Protein 1HH5 (pdb70)

Foldseek 3Di:
DQWDWDDDDQAIFIDRNVVCCVVQNQVVQDDDDDDDDDDDPVCCLDVNPQVVCVVDVQDNDSCSGGPD

Organism: Desulfuromonas acetoxidans (NCBI:txid891)

Nearest PDB structures (foldseek):
  1hh5-assembly1_A  TM=1.015E+00  e=1.900E-13  Desulfuromonas acetoxidans
  1kwj-assembly1_A  TM=9.248E-01  e=1.134E-10  Desulfuromonas acetoxidans
  1l3o-assembly1_A  TM=9.003E-01  e=1.605E-10  Desulfuromonas acetoxidans
  1ehj-assembly1_A  TM=9.052E-01  e=1.291E-09  Desulfuromonas acetoxidans
  1new-assembly1_A  TM=9.137E-01  e=2.099E-09  Desulfuromonas acetoxidans

Structure (mmCIF, N/CA/C/O backbone):
data_1HH5
#
_entry.id   1HH5
#
_cell.length_a   37.190
_cell.length_b   43.830
_cell.length_c   44.800
_cell.angle_alpha   90.00
_cell.angle_beta   90.00
_cell.angle_gamma   90.00
#
_symmetry.space_group_name_H-M   'P 21 21 21'
#
loop_
_entity.id
_entity.type
_entity.pdbx_description
1 polymer 'CYTOCHROME C7'
2 non-polymer 'HEME C'
3 water water
#
loop_
_atom_site.group_PDB
_atom_site.id
_atom_site.type_symbol
_atom_site.label_atom_id
_atom_site.label_alt_id
_atom_site.label_comp_id
_atom_site.label_asym_id
_atom_site.label_entity_id
_atom_site.label_seq_id
_atom_site.pdbx_PDB_ins_code
_atom_site.Cartn_x
_atom_site.Cartn_y
_atom_site.Cartn_z
_atom_site.occupancy
_atom_site.B_iso_or_equiv
_atom_site.auth_seq_id
_atom_site.auth_comp_id
_atom_site.auth_asym_id
_atom_site.auth_atom_id
_atom_site.pdbx_PDB_model_num
ATOM 1 N N . ALA A 1 1 ? -10.330 21.873 15.061 1.00 31.62 1 ALA A N 1
ATOM 2 C CA . ALA A 1 1 ? -10.700 23.020 15.935 1.00 31.05 1 ALA A CA 1
ATOM 3 C C . ALA A 1 1 ? -9.570 24.034 15.966 1.00 30.73 1 ALA A C 1
ATOM 4 O O . ALA A 1 1 ? -8.479 23.780 15.452 1.00 31.30 1 ALA A O 1
ATOM 6 N N . ASP A 1 2 ? -9.836 25.182 16.576 1.00 29.64 2 ASP A N 1
ATOM 7 C CA . ASP A 1 2 ? -8.847 26.242 16.670 1.00 28.59 2 ASP A CA 1
ATOM 8 C C . ASP A 1 2 ? -7.913 26.040 17.855 1.00 27.49 2 ASP A C 1
ATOM 9 O O . ASP A 1 2 ? -6.754 26.445 17.817 1.00 26.43 2 ASP A O 1
ATOM 14 N N . VAL A 1 3 ? -8.424 25.413 18.907 1.00 26.22 3 VAL A N 1
ATOM 15 C CA . VAL A 1 3 ? -7.622 25.144 20.093 1.00 25.14 3 VAL A CA 1
ATOM 16 C C . VAL A 1 3 ? -7.825 23.696 20.511 1.00 24.10 3 VAL A C 1
ATOM 17 O O . VAL A 1 3 ? -8.953 23.209 20.555 1.00 23.14 3 VAL A O 1
ATOM 21 N N . VAL A 1 4 ? -6.724 23.013 20.811 1.00 22.63 4 VAL A N 1
ATOM 22 C CA . VAL A 1 4 ? -6.776 21.619 21.226 1.00 21.77 4 VAL A CA 1
ATOM 23 C C . VAL A 1 4 ? -6.023 21.446 22.532 1.00 21.70 4 VAL A C 1
ATOM 24 O O . VAL A 1 4 ? -4.913 21.950 22.683 1.00 21.92 4 VAL A O 1
ATOM 28 N N A THR A 1 5 ? -6.630 20.729 23.469 0.50 20.98 5 THR A N 1
ATOM 29 N N B THR A 1 5 ? -6.627 20.743 23.483 0.50 21.41 5 THR A N 1
ATOM 30 C CA A 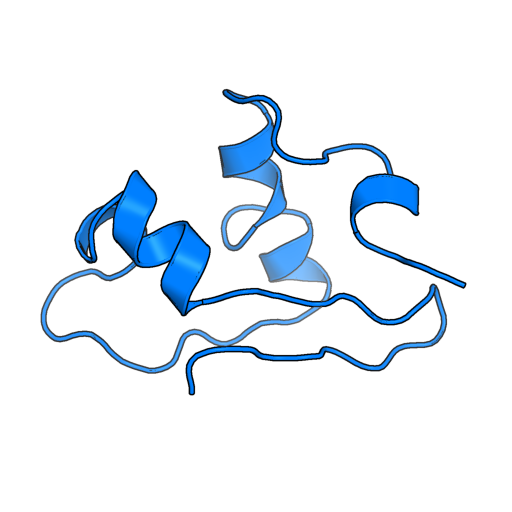THR A 1 5 ? -6.005 20.487 24.760 0.50 20.61 5 THR A CA 1
ATOM 31 C CA B THR A 1 5 ? -5.969 20.504 24.761 0.50 21.40 5 THR A CA 1
ATOM 32 C C A THR A 1 5 ? -5.728 19.006 24.949 0.50 20.62 5 THR A C 1
ATOM 33 C C B THR A 1 5 ? -5.724 19.020 24.955 0.50 21.24 5 THR A C 1
ATOM 34 O O A THR A 1 5 ? -6.606 18.170 24.746 0.50 20.72 5 THR A O 1
ATOM 35 O O B THR A 1 5 ? -6.619 18.199 24.763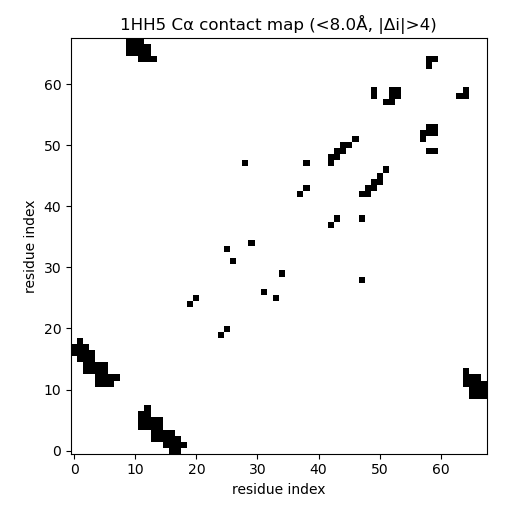 0.50 21.63 5 THR A O 1
ATOM 42 N N . TYR A 1 6 ? -4.498 18.686 25.329 1.00 21.03 6 TYR A N 1
ATOM 43 C CA . TYR A 1 6 ? -4.119 17.310 25.552 1.00 21.45 6 TYR A CA 1
ATOM 44 C C . TYR A 1 6 ? -3.981 17.106 27.054 1.00 23.38 6 TYR A C 1
ATOM 45 O O . TYR A 1 6 ? -2.944 17.423 27.643 1.00 23.31 6 TYR A O 1
ATOM 54 N N . GLU A 1 7 ? -5.048 16.600 27.668 1.00 24.22 7 GLU A N 1
ATOM 55 C CA . GLU A 1 7 ? -5.073 16.338 29.100 1.00 25.59 7 GLU A CA 1
ATOM 56 C C . GLU A 1 7 ? -4.151 15.158 29.373 1.00 25.46 7 GLU A C 1
ATOM 57 O O . GLU A 1 7 ? -4.223 14.140 28.687 1.00 25.38 7 GLU A O 1
ATOM 63 N N . ASN A 1 8 ? -3.273 15.305 30.360 1.00 24.95 8 ASN A N 1
ATOM 64 C CA . ASN A 1 8 ? -2.341 14.240 30.709 1.00 25.40 8 ASN A CA 1
ATOM 65 C C . ASN A 1 8 ? -1.802 14.424 32.125 1.00 26.05 8 ASN A C 1
ATOM 66 O O . ASN A 1 8 ? -1.990 15.474 32.738 1.00 26.79 8 ASN A O 1
ATOM 71 N N . LYS A 1 9 ? -1.129 13.398 32.635 1.00 27.06 9 LYS A N 1
ATOM 72 C CA . LYS A 1 9 ? -0.580 13.416 33.990 1.00 28.04 9 LYS A CA 1
ATOM 73 C C . LYS A 1 9 ? 0.461 14.495 34.272 1.00 27.74 9 LYS A C 1
ATOM 74 O O . LYS A 1 9 ? 0.412 15.162 35.306 1.00 28.17 9 LYS A O 1
ATOM 80 N N . LYS A 1 10 ? 1.404 14.661 33.353 1.00 27.49 10 LYS A N 1
ATOM 81 C CA . LYS A 1 10 ? 2.476 15.638 33.510 1.00 26.51 10 LYS A CA 1
ATOM 82 C C . LYS A 1 10 ? 1.981 17.080 33.521 1.00 25.24 10 LYS A C 1
ATOM 83 O O . LYS A 1 1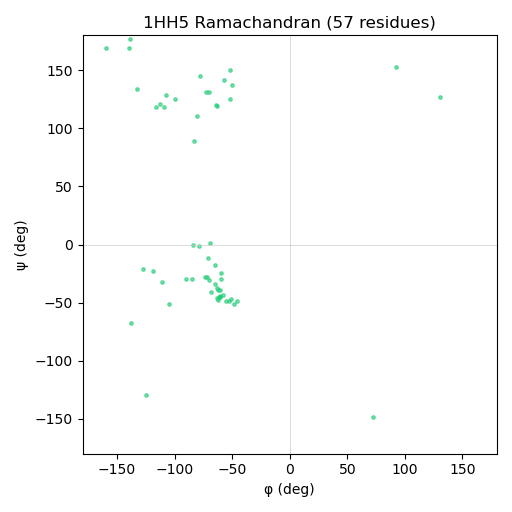0 ? 2.685 17.982 33.975 1.00 25.67 10 LYS A O 1
ATOM 89 N N . GLY A 1 11 ? 0.760 17.288 33.039 1.00 23.36 11 GLY A N 1
ATOM 90 C CA . GLY A 1 11 ? 0.194 18.625 32.984 1.00 21.00 11 GLY A CA 1
ATOM 91 C C . GLY A 1 11 ? -0.361 18.889 31.595 1.00 19.17 11 GLY A C 1
ATOM 92 O O . GLY A 1 11 ? 0.348 18.725 30.606 1.00 18.21 11 GLY A O 1
ATOM 93 N N . ASN A 1 12 ? -1.625 19.298 31.524 1.00 18.44 12 ASN A N 1
ATOM 94 C CA . ASN A 1 12 ? -2.294 19.564 30.251 1.00 17.91 12 ASN A CA 1
ATOM 95 C C . ASN A 1 12 ? -1.529 20.475 29.288 1.00 16.72 12 ASN A C 1
ATOM 96 O O . ASN A 1 12 ? -0.953 21.487 29.689 1.00 16.72 12 ASN A O 1
ATOM 101 N N . VAL A 1 13 ? -1.535 20.101 28.013 1.00 15.23 13 VAL A N 1
ATOM 102 C CA . VAL A 1 13 ? -0.878 20.878 26.973 1.00 14.88 13 VAL A CA 1
ATOM 103 C C . VAL A 1 13 ? -1.944 21.537 26.098 1.00 15.45 13 VAL A C 1
ATOM 104 O O . VAL A 1 13 ? -2.841 20.864 25.586 1.00 15.95 13 VAL A O 1
ATOM 108 N N A THR A 1 14 ? -1.847 22.851 25.936 0.50 15.39 14 THR A N 1
ATOM 109 N N B THR A 1 14 ? -1.848 22.851 25.936 0.50 15.37 14 THR A N 1
ATOM 110 C CA A THR A 1 14 ? -2.800 23.584 25.113 0.50 15.95 14 THR A CA 1
ATOM 111 C CA B THR A 1 14 ? -2.801 23.582 25.111 0.50 15.88 14 THR A CA 1
ATOM 112 C C A THR A 1 14 ? -2.182 23.895 23.755 0.50 15.04 14 THR A C 1
ATOM 113 C C B THR A 1 14 ? -2.183 23.895 23.755 0.50 15.07 14 THR A C 1
ATOM 114 O O A THR A 1 14 ? -1.206 24.638 23.665 0.50 14.23 14 THR A O 1
ATOM 115 O O B THR A 1 14 ? -1.207 24.639 23.666 0.50 14.41 14 THR A O 1
ATOM 122 N N . PHE A 1 15 ? -2.753 23.315 22.704 1.00 14.23 15 PHE A N 1
ATOM 123 C CA . PHE A 1 15 ? -2.261 23.534 21.349 1.00 14.14 15 PHE A CA 1
ATOM 124 C C . PHE A 1 15 ? -3.186 24.482 20.606 1.00 13.95 15 PHE A C 1
ATOM 125 O O . PHE A 1 15 ? -4.281 24.099 20.186 1.00 14.51 15 PHE A O 1
ATOM 133 N N . ASP A 1 16 ? -2.741 25.725 20.449 1.00 13.67 16 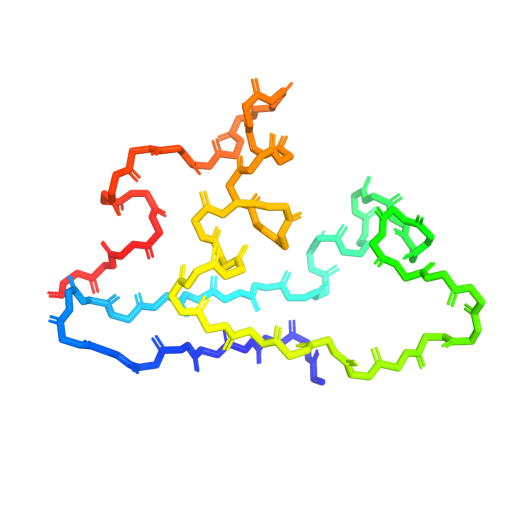ASP A N 1
ATOM 134 C CA . ASP A 1 16 ? -3.519 26.734 19.751 1.00 13.44 16 ASP A CA 1
ATOM 135 C C . ASP A 1 16 ? -3.265 26.551 18.261 1.00 13.03 16 ASP A C 1
ATOM 136 O O . ASP A 1 16 ? -2.343 27.133 17.685 1.00 12.86 16 ASP A O 1
ATOM 141 N N . HIS A 1 17 ? -4.089 25.704 17.658 1.00 13.31 17 HIS A N 1
ATOM 142 C CA . HIS A 1 17 ? -3.993 25.374 16.244 1.00 12.93 17 HIS A CA 1
ATOM 143 C C . HIS A 1 17 ? -4.097 26.602 15.352 1.00 14.25 17 HIS A C 1
ATOM 144 O O . HIS A 1 17 ? -3.331 26.752 14.400 1.00 12.78 17 HIS A O 1
ATOM 151 N N . LYS A 1 18 ? -5.038 27.488 15.662 1.00 13.84 18 LYS A N 1
ATOM 152 C CA . LYS A 1 18 ? -5.213 28.691 14.855 1.00 15.85 18 LYS A CA 1
ATOM 153 C C . LYS A 1 18 ? -3.993 29.606 14.894 1.00 14.75 18 LYS A C 1
ATOM 154 O O . LYS A 1 18 ? -3.551 30.095 13.855 1.00 14.88 18 LYS A O 1
ATOM 160 N N . ALA A 1 19 ? -3.453 29.835 16.089 1.00 14.37 19 ALA A N 1
ATOM 161 C CA . ALA A 1 19 ? -2.283 30.696 16.241 1.00 13.68 19 ALA A CA 1
ATOM 162 C C . ALA A 1 19 ? -1.095 30.148 15.451 1.00 13.54 19 ALA A C 1
ATOM 163 O O . ALA A 1 19 ? -0.400 30.895 14.770 1.00 12.63 19 ALA A O 1
ATOM 165 N N . HIS A 1 20 ? -0.852 28.846 15.551 1.00 12.68 20 HIS A N 1
ATOM 166 C CA . HIS A 1 20 ? 0.253 28.241 14.807 1.00 12.59 20 HIS A CA 1
ATOM 167 C C . HIS A 1 20 ? 0.044 28.430 13.298 1.00 12.75 20 HIS A C 1
ATOM 168 O O . HIS A 1 20 ? 0.968 28.782 12.571 1.00 13.62 20 HIS A O 1
ATOM 175 N N . ALA A 1 21 ? -1.177 28.194 12.834 1.00 14.10 21 ALA A N 1
ATOM 176 C CA . ALA A 1 21 ? -1.489 28.326 11.412 1.00 15.20 21 ALA A CA 1
ATOM 177 C C . ALA A 1 21 ? -1.257 29.741 10.896 1.00 16.40 21 ALA A C 1
ATOM 178 O O . ALA A 1 21 ? -0.764 29.932 9.789 1.00 16.83 21 ALA A O 1
ATOM 180 N N . GLU A 1 22 ? -1.608 30.728 11.711 1.00 18.46 22 GLU A N 1
ATOM 181 C CA . GLU A 1 22 ? -1.457 32.128 11.342 1.00 19.87 22 GLU A CA 1
ATOM 182 C C . GLU A 1 22 ? 0.002 32.535 11.170 1.00 19.50 22 GLU A C 1
ATOM 183 O O . GLU A 1 22 ? 0.330 33.371 10.329 1.00 18.99 22 GLU A O 1
ATOM 189 N N . LYS A 1 23 ? 0.876 31.934 11.969 1.00 18.99 23 LYS A N 1
ATOM 190 C CA . LYS A 1 23 ? 2.292 32.250 11.926 1.00 18.42 23 LYS A CA 1
ATOM 191 C C . LYS A 1 23 ? 3.103 31.404 10.958 1.00 17.82 23 LYS A C 1
ATOM 192 O O . LYS A 1 23 ? 4.092 31.867 10.402 1.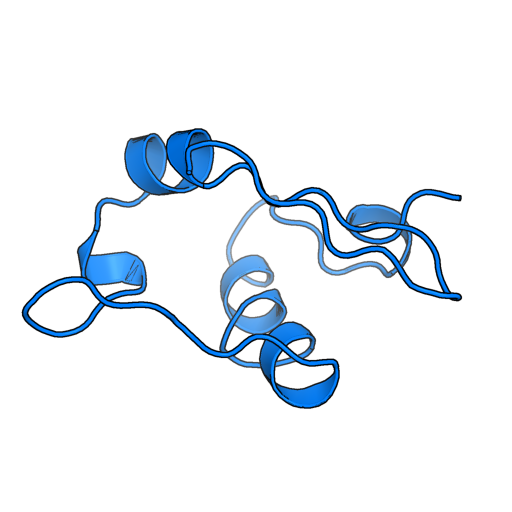00 17.85 23 LYS A O 1
ATOM 198 N N . LEU A 1 24 ? 2.676 30.171 10.738 1.00 16.52 24 LEU A N 1
ATOM 199 C CA . LEU A 1 24 ? 3.433 29.272 9.883 1.00 15.34 24 LEU A CA 1
ATOM 200 C C . LEU A 1 24 ? 2.807 28.907 8.552 1.00 15.05 24 LEU A C 1
ATOM 201 O O . LEU A 1 24 ? 3.517 28.693 7.574 1.00 14.72 24 LEU A O 1
ATOM 206 N N . GLY A 1 25 ? 1.484 28.831 8.513 1.00 14.68 25 GLY A N 1
ATOM 207 C CA . GLY A 1 25 ? 0.825 28.444 7.279 1.00 15.34 25 GLY A CA 1
ATOM 208 C C . GLY A 1 25 ? 0.639 26.943 7.347 1.00 14.73 25 GLY A C 1
ATOM 209 O O . GLY A 1 25 ? 1.426 26.251 7.991 1.00 14.89 25 GLY A O 1
ATOM 210 N N . CYS A 1 26 ? -0.383 26.441 6.667 1.00 15.77 26 CYS A N 1
ATOM 211 C CA . CYS A 1 26 ? -0.726 25.022 6.679 1.00 15.93 26 CYS A CA 1
ATOM 212 C C . CYS A 1 26 ? 0.358 23.998 6.348 1.00 15.62 26 CYS A C 1
ATOM 213 O O . CYS A 1 26 ? 0.520 23.019 7.085 1.00 14.91 26 CYS A O 1
ATOM 216 N N . ASP A 1 27 ? 1.095 24.207 5.255 1.00 16.07 27 ASP A N 1
ATOM 217 C CA . ASP A 1 27 ? 2.124 23.246 4.859 1.00 17.13 27 ASP A CA 1
ATOM 218 C C . ASP A 1 27 ? 3.338 23.174 5.767 1.00 17.02 27 ASP A C 1
ATOM 219 O O . ASP A 1 27 ? 4.273 22.422 5.499 1.00 16.72 27 ASP A O 1
ATOM 224 N N . ALA A 1 28 ? 3.336 23.954 6.840 1.00 17.08 28 ALA A N 1
ATOM 225 C CA . ALA A 1 28 ? 4.450 23.898 7.771 1.00 16.23 28 ALA A CA 1
ATOM 226 C C . ALA A 1 28 ? 4.352 22.549 8.482 1.00 15.52 28 ALA A C 1
ATOM 227 O O . ALA A 1 28 ? 5.364 21.960 8.855 1.00 14.35 28 ALA A O 1
ATOM 229 N N . CYS A 1 29 ? 3.125 22.051 8.638 1.00 14.51 29 CYS A N 1
ATOM 230 C CA . CYS A 1 29 ? 2.902 20.782 9.332 1.00 14.54 29 CYS A CA 1
ATOM 231 C C . CYS A 1 29 ? 2.083 19.760 8.570 1.00 15.78 29 CYS A C 1
ATOM 232 O O . CYS A 1 29 ? 2.135 18.568 8.883 1.00 16.33 29 CYS A O 1
ATOM 235 N N . HIS A 1 30 ? 1.308 20.226 7.598 1.00 16.32 30 HIS A N 1
ATOM 236 C CA . HIS A 1 30 ? 0.450 19.343 6.815 1.00 17.85 30 HIS A CA 1
ATOM 237 C C . HIS A 1 30 ? 0.950 19.138 5.397 1.00 20.29 30 HIS A C 1
ATOM 238 O O . HIS A 1 30 ? 1.222 20.100 4.683 1.00 20.39 30 HIS A O 1
ATOM 245 N N . GLU A 1 31 ? 1.067 17.878 4.998 1.00 23.29 31 GLU A N 1
ATOM 246 C CA . GLU A 1 31 ? 1.493 17.531 3.648 1.00 27.00 31 GLU A CA 1
ATOM 247 C C . GLU A 1 31 ? 0.233 17.194 2.854 1.00 28.00 31 GLU A C 1
ATOM 248 O O . GLU A 1 31 ? -0.557 16.344 3.264 1.00 28.58 31 GLU A O 1
ATOM 254 N N . GLY A 1 32 ? 0.042 17.870 1.727 1.00 28.92 32 GLY A N 1
ATOM 255 C CA . GLY A 1 32 ? -1.132 17.617 0.915 1.00 29.89 32 GLY A CA 1
ATOM 256 C C . GLY A 1 32 ? -2.377 18.170 1.574 1.00 30.25 32 GLY A C 1
ATOM 257 O O . GLY A 1 32 ? -2.317 19.179 2.273 1.00 31.16 32 GLY A O 1
ATOM 258 N N . THR A 1 33 ? -3.511 17.517 1.351 1.00 30.23 33 THR A N 1
ATOM 259 C CA . THR A 1 33 ? -4.765 17.962 1.941 1.00 30.28 33 THR A CA 1
ATOM 260 C C . THR A 1 33 ? -4.678 17.847 3.456 1.00 29.71 33 THR A C 1
ATOM 261 O O . THR A 1 33 ? -4.461 16.761 3.993 1.00 29.99 33 THR A O 1
ATOM 265 N N . PRO A 1 34 ? -4.839 18.972 4.167 1.00 29.21 34 PRO A N 1
ATOM 266 C CA . PRO A 1 34 ? -4.773 18.974 5.631 1.00 28.45 34 PRO A CA 1
ATOM 267 C C . PRO A 1 34 ? -5.690 17.935 6.269 1.00 28.25 34 PRO A C 1
ATOM 268 O O . PRO A 1 34 ? -6.892 17.907 6.011 1.00 28.03 34 PRO A O 1
ATOM 272 N N . ALA A 1 35 ? -5.107 17.078 7.100 1.00 27.86 35 ALA A N 1
ATOM 273 C CA . ALA A 1 35 ? -5.855 16.038 7.789 1.00 27.58 35 ALA A CA 1
ATOM 274 C C . ALA A 1 35 ? -5.343 15.928 9.216 1.00 27.38 35 ALA A C 1
ATOM 275 O O . ALA A 1 35 ? -4.308 16.498 9.558 1.00 26.67 35 ALA A O 1
ATOM 277 N N . LYS A 1 36 ? -6.072 15.187 10.043 1.00 27.10 36 LYS A N 1
ATOM 278 C CA . LYS A 1 36 ? -5.697 15.000 11.436 1.00 26.07 36 LYS A CA 1
A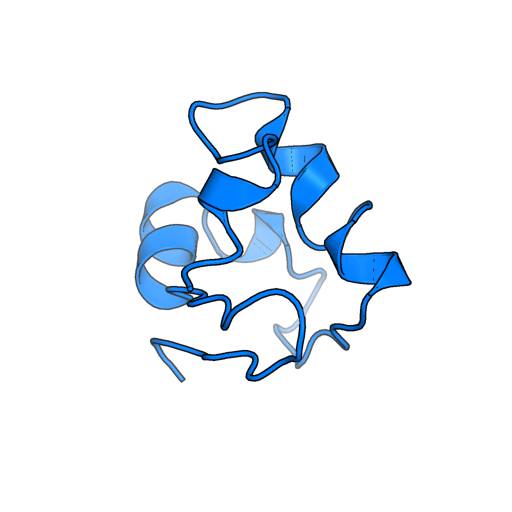TOM 279 C C . LYS A 1 36 ? -4.292 14.418 11.559 1.00 24.67 36 LYS A C 1
ATOM 280 O O . LYS A 1 36 ? -3.881 13.579 10.759 1.00 24.53 36 LYS A O 1
ATOM 286 N N . ILE A 1 37 ? -3.555 14.889 12.558 1.00 23.06 37 ILE A N 1
ATOM 287 C CA . ILE A 1 37 ? -2.202 14.411 12.820 1.00 21.91 37 ILE A CA 1
ATOM 288 C C . ILE A 1 37 ? -2.235 13.754 14.195 1.00 21.74 37 ILE A C 1
ATOM 289 O O . ILE A 1 37 ? -2.532 14.412 15.192 1.00 22.12 37 ILE A O 1
ATOM 294 N N . ALA A 1 38 ? -1.944 12.458 14.239 1.00 20.71 38 ALA A N 1
ATOM 295 C CA . ALA A 1 38 ? -1.955 11.702 15.487 1.00 20.21 38 ALA A CA 1
ATOM 296 C C . ALA A 1 38 ? -0.904 12.223 16.454 1.00 20.23 38 ALA A C 1
ATOM 297 O O . ALA A 1 38 ? 0.292 12.203 16.157 1.00 20.10 38 ALA A O 1
ATOM 299 N N . ILE A 1 39 ? -1.353 12.686 17.613 1.00 19.26 39 ILE A N 1
ATOM 300 C CA . ILE A 1 39 ? -0.436 13.210 18.613 1.00 19.80 39 ILE A CA 1
ATOM 301 C C . ILE A 1 39 ? -0.372 12.342 19.861 1.00 19.91 39 ILE A C 1
ATOM 302 O O . ILE A 1 39 ? -1.383 12.115 20.521 1.00 20.48 39 ILE A O 1
ATOM 307 N N . ASP A 1 40 ? 0.821 11.847 20.174 1.00 20.91 40 ASP A N 1
ATOM 308 C CA . ASP A 1 40 ? 1.016 11.053 21.378 1.00 21.30 40 ASP A CA 1
ATOM 309 C C . ASP A 1 40 ? 2.344 11.486 21.991 1.00 20.80 40 ASP A C 1
ATOM 310 O O . ASP A 1 40 ? 3.043 12.328 21.433 1.00 19.31 40 ASP A O 1
ATOM 315 N N . LYS A 1 41 ? 2.680 10.925 23.143 1.00 20.90 41 LYS A N 1
ATOM 316 C CA . LYS A 1 41 ? 3.924 11.274 23.816 1.00 22.07 41 LYS A CA 1
ATOM 317 C C . LYS A 1 41 ? 5.128 11.249 22.874 1.00 21.73 41 LYS A C 1
ATOM 318 O O . LYS A 1 41 ? 5.888 12.213 22.804 1.00 21.92 41 LYS A O 1
ATOM 324 N N . LYS A 1 42 ? 5.296 10.156 22.137 1.00 21.54 42 LYS A N 1
ATOM 325 C CA . LYS A 1 42 ? 6.434 10.039 21.233 1.00 22.06 42 LYS A CA 1
ATOM 326 C C . LYS A 1 42 ? 6.471 11.074 20.109 1.00 21.62 42 LYS A C 1
ATOM 327 O O . LYS A 1 42 ? 7.507 11.693 19.870 1.00 21.90 42 LYS A O 1
ATOM 333 N N . SER A 1 43 ? 5.354 11.278 19.420 1.00 20.57 43 SER A N 1
ATOM 334 C CA . SER A 1 43 ? 5.350 12.251 18.334 1.00 19.20 43 SER A CA 1
ATOM 335 C C . SER A 1 43 ? 5.499 13.679 18.853 1.00 17.73 43 SER A C 1
ATOM 336 O O . SER A 1 43 ? 6.239 14.477 18.281 1.00 17.26 43 SER A O 1
ATOM 339 N N . ALA A 1 44 ? 4.822 13.991 19.953 1.00 16.46 44 ALA A N 1
ATOM 340 C CA . ALA A 1 44 ? 4.883 15.333 20.523 1.00 15.97 44 ALA A CA 1
ATOM 341 C C . ALA A 1 44 ? 6.288 15.723 20.982 1.00 16.01 44 ALA A C 1
ATOM 342 O O . ALA A 1 44 ? 6.712 16.866 20.793 1.00 14.66 44 ALA A O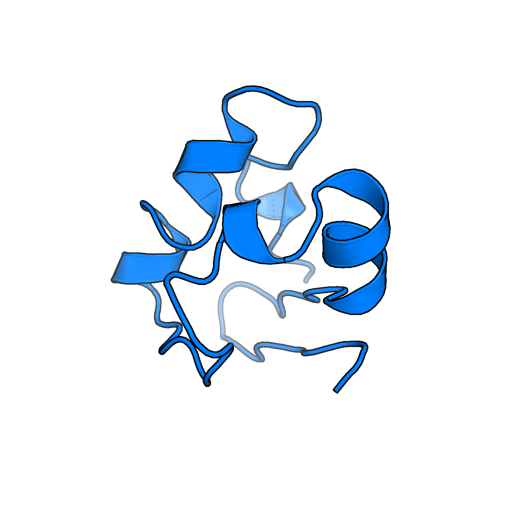 1
ATOM 344 N N . HIS A 1 45 ? 7.011 14.774 21.573 1.00 16.13 45 HIS A N 1
ATOM 345 C CA . HIS A 1 45 ? 8.361 15.048 22.057 1.00 16.81 45 HIS A CA 1
ATOM 346 C C . HIS A 1 45 ? 9.367 15.032 20.933 1.00 17.53 45 HIS A C 1
ATOM 347 O O . HIS A 1 45 ? 10.557 15.268 21.144 1.00 16.48 45 HIS A O 1
ATOM 354 N N . LYS A 1 46 ? 8.878 14.750 19.733 1.00 18.46 46 LYS A N 1
ATOM 355 C CA . LYS A 1 46 ? 9.739 14.726 18.564 1.00 20.10 46 LYS A CA 1
ATOM 356 C C . LYS A 1 46 ? 9.223 15.647 17.463 1.00 19.83 46 LYS A C 1
ATOM 357 O O . LYS A 1 46 ? 8.904 16.808 17.716 1.00 19.29 46 LYS A O 1
ATOM 363 N N . ASP A 1 47 ? 9.126 15.107 16.253 1.00 19.80 47 ASP A N 1
ATOM 364 C CA . ASP A 1 47 ? 8.719 15.850 15.066 1.00 19.98 47 ASP A CA 1
ATOM 365 C C . ASP A 1 47 ? 7.357 16.533 15.014 1.00 18.44 47 ASP A C 1
ATOM 366 O O . ASP A 1 47 ? 7.212 17.537 14.323 1.00 18.78 47 ASP A O 1
ATOM 371 N N . ALA A 1 48 ? 6.358 16.009 15.713 1.00 15.96 48 ALA A N 1
ATOM 372 C CA . ALA A 1 48 ? 5.043 16.643 15.665 1.00 15.46 48 ALA A CA 1
ATOM 373 C C . ALA A 1 48 ? 4.982 17.975 16.417 1.00 15.00 48 ALA A C 1
ATOM 374 O O . ALA A 1 48 ? 4.193 18.852 16.060 1.00 13.49 48 ALA A O 1
ATOM 376 N N . CYS A 1 49 ? 5.824 18.139 17.437 1.00 14.62 49 CYS A N 1
ATOM 377 C CA . CYS A 1 49 ? 5.815 19.373 18.227 1.00 14.71 49 CYS A CA 1
ATOM 378 C C . CYS A 1 49 ? 7.167 19.973 18.624 1.00 14.59 49 CYS A C 1
ATOM 379 O O . CYS A 1 49 ? 7.546 21.062 18.176 1.00 14.26 49 CYS A O 1
ATOM 382 N N . LYS A 1 50 ? 7.873 19.257 19.492 1.00 14.65 50 LYS A N 1
ATOM 383 C CA . LYS A 1 50 ? 9.147 19.708 20.043 1.00 16.21 50 LYS A CA 1
ATOM 384 C C . LYS A 1 50 ? 10.259 20.078 19.059 1.00 15.59 50 LYS A C 1
ATOM 385 O O . LYS A 1 50 ? 10.886 21.132 19.190 1.00 14.74 50 LYS A O 1
ATOM 391 N N . THR A 1 51 ? 10.516 19.216 18.085 1.00 15.92 51 THR A N 1
ATOM 392 C CA . THR A 1 51 ? 11.572 19.491 17.117 1.00 16.13 51 THR A CA 1
ATOM 393 C C . THR A 1 51 ? 11.474 20.878 16.482 1.00 15.50 51 THR A C 1
ATOM 394 O O . THR A 1 51 ? 12.467 21.590 16.395 1.00 15.29 51 THR A O 1
ATOM 398 N N . CYS A 1 52 ? 10.288 21.275 16.032 1.00 15.10 52 CYS A N 1
ATOM 399 C CA . CYS A 1 52 ? 10.161 22.596 15.427 1.00 15.36 52 CYS A CA 1
ATOM 400 C C . CYS A 1 52 ? 10.460 23.718 16.416 1.00 15.65 52 CYS A C 1
ATOM 401 O O . CYS A 1 52 ? 11.043 24.740 16.049 1.00 15.87 52 CYS A O 1
ATOM 404 N N . HIS A 1 53 ? 10.048 23.534 17.668 1.00 15.42 53 HIS A N 1
ATOM 405 C CA . HIS A 1 53 ? 10.271 24.543 18.698 1.00 16.74 53 HIS A CA 1
ATOM 406 C C . HIS A 1 53 ? 11.748 24.867 18.922 1.00 18.68 53 HIS A C 1
ATOM 407 O O . HIS A 1 53 ? 12.087 25.950 19.383 1.00 18.44 53 HIS A O 1
ATOM 414 N N . LYS A 1 54 ? 12.628 23.932 18.592 1.00 21.96 54 LYS A N 1
ATOM 415 C CA . LYS A 1 54 ? 14.062 24.156 18.764 1.00 25.53 54 LYS A CA 1
ATOM 416 C C . LYS A 1 54 ? 14.609 25.295 17.897 1.00 27.10 54 LYS A C 1
ATOM 417 O O . LYS A 1 54 ? 15.748 25.730 18.084 1.00 27.51 54 LYS A O 1
ATOM 423 N N A SER A 1 55 ? 13.800 25.776 16.958 0.50 27.76 55 SER A N 1
ATOM 424 N N B SER A 1 55 ? 13.797 25.774 16.959 0.50 27.66 55 SER A N 1
ATOM 425 C CA A SER A 1 55 ? 14.230 26.852 16.071 0.50 28.70 55 SER A CA 1
ATOM 426 C CA B SER A 1 55 ? 14.217 26.847 16.062 0.50 28.67 55 SER A CA 1
ATOM 427 C C A SER A 1 55 ? 13.583 28.204 16.366 0.50 29.33 55 SER A C 1
ATOM 428 C C B SER A 1 55 ? 13.578 28.201 16.362 0.50 29.19 55 SER A C 1
ATOM 429 O O A SER A 1 55 ? 13.955 29.213 15.766 0.50 29.71 55 SER A O 1
ATOM 430 O O B SER A 1 55 ? 13.951 29.208 15.759 0.50 29.46 55 SER A O 1
ATOM 435 N N . ASN A 1 56 ? 12.608 28.227 17.273 1.00 29.59 56 ASN A N 1
ATOM 436 C CA . ASN A 1 56 ? 11.926 29.476 17.634 1.00 30.17 56 ASN A CA 1
ATOM 437 C C . ASN A 1 56 ? 11.851 29.705 19.119 1.00 30.33 56 ASN A C 1
ATOM 438 O O . ASN A 1 56 ? 12.617 29.135 19.888 1.00 31.24 56 ASN A O 1
ATOM 443 N N . ASN A 1 57 ? 10.921 30.569 19.506 1.00 30.62 57 ASN A N 1
ATOM 444 C CA . ASN A 1 57 ? 10.693 30.885 20.904 1.00 29.94 57 ASN A CA 1
ATOM 445 C C . ASN A 1 57 ? 9.767 29.806 21.450 1.00 28.95 57 ASN A C 1
ATOM 446 O O . ASN A 1 57 ? 9.408 29.814 22.627 1.00 29.60 57 ASN A O 1
ATOM 451 N N . GLY A 1 58 ? 9.383 28.878 20.573 1.00 26.68 58 GLY A N 1
ATOM 452 C CA . GLY A 1 58 ? 8.512 27.787 20.971 1.00 23.60 58 GLY A CA 1
ATOM 453 C C . GLY A 1 58 ? 9.078 27.090 22.192 1.00 21.70 58 GLY A C 1
ATOM 454 O O . GLY A 1 58 ? 10.289 27.045 22.367 1.00 20.95 58 GLY A O 1
ATOM 455 N N . PRO A 1 59 ? 8.225 26.524 23.054 1.00 19.99 59 PRO A N 1
ATOM 456 C CA . PRO A 1 59 ? 8.706 25.843 24.255 1.00 19.16 59 PRO A CA 1
ATOM 457 C C . PRO A 1 59 ? 9.378 24.501 24.023 1.00 18.87 59 PRO A C 1
ATOM 458 O O . PRO A 1 59 ? 8.859 23.634 23.317 1.00 17.61 59 PRO A O 1
ATOM 462 N N . THR A 1 60 ? 10.543 24.342 24.638 1.00 18.32 60 THR A N 1
ATOM 463 C CA . THR A 1 60 ? 11.296 23.109 24.552 1.00 18.95 60 THR A CA 1
ATOM 464 C C . THR A 1 60 ? 11.432 22.537 25.962 1.00 19.23 60 THR A C 1
ATOM 465 O O . THR A 1 60 ? 11.624 21.338 26.134 1.00 19.41 60 THR A O 1
ATOM 469 N N . LYS A 1 61 ? 11.313 23.401 26.970 1.00 19.20 61 LYS A N 1
ATOM 470 C CA . LYS A 1 61 ? 11.384 22.973 28.365 1.00 18.91 61 LYS A CA 1
ATOM 471 C C . LYS A 1 61 ? 10.040 22.346 28.734 1.00 17.89 61 LYS A C 1
ATOM 472 O O . LYS A 1 61 ? 8.994 22.797 28.269 1.00 18.29 61 LYS A O 1
ATOM 478 N N . CYS A 1 62 ? 10.072 21.319 29.579 1.00 16.43 62 CYS A N 1
ATOM 479 C CA . CYS A 1 62 ? 8.860 20.612 29.995 1.00 15.23 62 CYS A CA 1
ATOM 480 C C . CYS A 1 62 ? 7.698 21.511 30.390 1.00 15.15 62 CYS A C 1
ATOM 481 O O . CYS A 1 62 ? 6.571 21.300 29.948 1.00 14.25 62 CYS A O 1
ATOM 484 N N . GLY A 1 63 ? 7.981 22.499 31.233 1.00 14.20 63 GLY A N 1
ATOM 485 C CA . GLY A 1 63 ? 6.944 23.401 31.711 1.00 14.86 63 GLY A CA 1
ATOM 486 C C . GLY A 1 63 ? 6.391 24.378 30.694 1.00 15.26 63 GLY A C 1
ATOM 487 O O . GLY A 1 63 ? 5.381 25.038 30.954 1.00 15.95 63 GLY A O 1
ATOM 488 N N . GLY A 1 64 ? 7.052 24.484 29.545 1.00 14.96 64 GLY A N 1
ATOM 489 C CA . GLY A 1 64 ? 6.587 25.389 28.511 1.00 15.77 64 GLY A CA 1
ATOM 490 C C . GLY A 1 64 ? 5.342 24.835 27.843 1.00 15.27 64 GLY A C 1
ATOM 491 O O . GLY A 1 64 ? 4.519 25.584 27.321 1.00 14.99 64 GLY A O 1
ATOM 492 N N . CYS A 1 65 ? 5.213 23.512 27.844 1.00 14.63 65 CYS A N 1
ATOM 493 C CA . CYS A 1 65 ? 4.051 22.863 27.257 1.00 15.04 65 CYS A CA 1
ATOM 494 C C . CYS A 1 65 ? 3.111 22.352 28.337 1.00 15.88 65 CYS A C 1
ATOM 495 O O . CYS A 1 65 ? 1.915 22.633 28.314 1.00 16.27 65 CYS A O 1
ATOM 498 N N . HIS A 1 66 ? 3.670 21.596 29.279 1.00 16.80 66 HIS A N 1
ATOM 499 C CA . HIS A 1 66 ? 2.913 21.013 30.381 1.00 18.21 66 HIS A CA 1
ATOM 500 C C . HIS A 1 66 ? 2.661 22.021 31.491 1.00 19.58 66 HIS A C 1
ATOM 501 O O . HIS A 1 66 ? 3.586 22.420 32.187 1.00 19.80 66 HIS A O 1
ATOM 508 N N . ILE A 1 67 ? 1.405 22.424 31.654 1.00 22.15 67 ILE A N 1
ATOM 509 C CA . ILE A 1 67 ? 1.033 23.386 32.689 1.00 25.15 67 ILE A CA 1
ATOM 510 C C . ILE A 1 67 ? 0.238 22.661 33.775 1.00 27.57 67 ILE A C 1
ATOM 511 O O . ILE A 1 67 ? -0.828 22.116 33.502 1.00 27.63 67 ILE A O 1
ATOM 516 N N . LYS A 1 68 ? 0.777 22.665 34.994 1.00 30.36 68 LYS A N 1
ATOM 517 C CA . LYS A 1 68 ? 0.200 22.013 36.178 1.00 33.89 68 LYS A CA 1
ATOM 518 C C . LYS A 1 68 ? -0.195 20.553 35.987 1.00 35.13 68 LYS A C 1
ATOM 519 O O . LYS A 1 68 ? 0.353 19.699 36.720 1.00 36.09 68 LYS A O 1
#

CATH classification: 3.90.10.10

Solvent-accessible surface area: 5703 Å² total; per-residue (Å²): 112,70,82,50,77,65,137,50,210,128,1,46,31,87,56,56,68,116,27,63,40,147,149,82,34,81,127,56,79,34,173,69,122,80,68,202,73,90,54,81,158,167,32,23,91,122,111,43,40,76,53,61,25,148,101,74,160,20,48,57,169,84,51,43,35,35,89,214

B-factor: mean 23.92, std 11.6, range [8.03, 76.23]

Sequence (68 aa):
ADVVTTYENKKGNVTTFDHKAHAEKLGCDACHEGTPAKIAIDKKSAHKDACKTCHKSSNNGPTKCGGCHIK

InterPro domains:
  IPR002322 Cytochrome c, class III [PR00609] (12-21)
  IPR002322 Cytochrome c, class III [PR00609] (24-31)
  IPR002322 Cytochrome c, class III [PR00609] (47-58)
  IPR002322 Cytochrome c, class III [PR00609] (59-66)
  IPR036280 Multiheme cytochrome superfamily [SSF48695] (4-66)

Secondary stru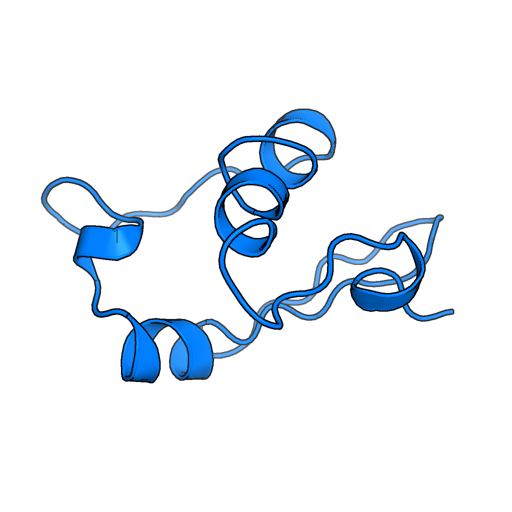cture (DSSP, 8-state):
--EEEE--TT--EEEEHHHHHHHH-GGGT--SS-------HHHHTTTTTHHHHTTSSS--SHHHHB--

Radius of gyration: 11.84 Å; Cα contacts (8 Å, |Δi|>4): 72; chains: 1; bounding box: 25×22×35 Å